Protein AF-A0A370EQM9-F1 (afdb_monomer_lite)

pLDDT: mean 82.84, std 14.1, range [44.34, 93.88]

Sequence (39 aa):
SHWEVEIGTDRHPWFTPPSSVDPYKKPIPAHNRAGPLAA

Secondary structure (DSSP, 8-state):
---EEEE-TTS-EEEEPPTTT-TT---EETT--------

Radius of gyration: 11.76 Å; chains: 1; bounding box: 27×26×25 Å

Foldseek 3Di:
DDWDWDQDPVRFIWIFDDCVVPVVRDIDTPPPPDDDPPD

Structure (mmCIF, N/CA/C/O backbone):
data_AF-A0A370EQM9-F1
#
_entry.id   AF-A0A370EQM9-F1
#
loop_
_atom_site.group_PDB
_atom_site.id
_atom_site.type_symbol
_atom_site.label_atom_id
_atom_site.label_alt_id
_atom_site.label_comp_id
_atom_site.label_asym_id
_atom_site.label_entity_id
_atom_site.label_seq_id
_atom_site.pdbx_PDB_ins_code
_atom_site.Cartn_x
_atom_site.Cartn_y
_atom_site.Cartn_z
_atom_site.occupancy
_atom_site.B_iso_or_equiv
_atom_site.auth_seq_id
_atom_site.auth_comp_id
_atom_site.auth_asym_id
_atom_site.auth_atom_id
_atom_site.pdbx_PDB_model_num
ATOM 1 N N . SER A 1 1 ? -4.323 -5.989 14.926 1.00 74.94 1 SER A N 1
ATOM 2 C CA . SER A 1 1 ? -4.368 -5.111 13.740 1.00 74.94 1 SER A CA 1
ATOM 3 C C . SER A 1 1 ? -3.117 -5.346 12.922 1.00 74.94 1 SER A C 1
ATOM 5 O O . SER A 1 1 ? -2.039 -5.069 13.430 1.00 74.94 1 SER A O 1
ATOM 7 N N . HIS A 1 2 ? -3.239 -5.926 11.728 1.00 85.31 2 HIS A N 1
ATOM 8 C CA . HIS A 1 2 ? -2.095 -6.300 10.888 1.00 85.31 2 HIS A CA 1
ATOM 9 C C . HIS A 1 2 ? -2.069 -5.467 9.608 1.00 85.31 2 HIS A C 1
ATOM 11 O O . HIS A 1 2 ? -3.103 -4.949 9.191 1.00 85.31 2 HIS A O 1
ATOM 17 N N . TRP A 1 3 ? -0.880 -5.332 9.031 1.00 91.62 3 TRP A N 1
ATOM 18 C CA . TRP A 1 3 ? -0.686 -4.774 7.700 1.00 91.62 3 TRP A CA 1
ATOM 19 C C . TRP A 1 3 ? -0.756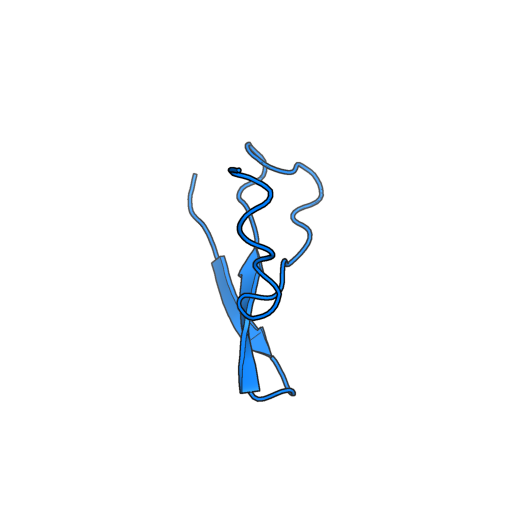 -5.895 6.672 1.00 91.62 3 TRP A C 1
ATOM 21 O O . TRP A 1 3 ? -0.216 -6.978 6.906 1.00 91.62 3 TRP A O 1
ATOM 31 N N . GLU A 1 4 ? -1.395 -5.617 5.546 1.00 93.12 4 GLU A N 1
ATOM 32 C CA . GLU A 1 4 ? -1.436 -6.513 4.393 1.00 93.12 4 GLU A CA 1
ATOM 33 C C . GLU A 1 4 ? -0.425 -6.018 3.346 1.00 93.12 4 GLU A C 1
ATOM 35 O O . GLU A 1 4 ? -0.198 -4.811 3.213 1.00 93.12 4 GLU A O 1
ATOM 40 N N . VAL A 1 5 ? 0.233 -6.952 2.653 1.00 92.19 5 VAL A N 1
ATOM 41 C CA . VAL A 1 5 ? 1.291 -6.657 1.676 1.00 92.19 5 VAL A CA 1
ATOM 42 C C . VAL A 1 5 ? 1.020 -7.415 0.388 1.00 92.19 5 VAL A C 1
ATOM 44 O O . VAL A 1 5 ? 0.874 -8.636 0.411 1.00 92.19 5 VAL A O 1
ATOM 47 N N . GLU A 1 6 ? 1.013 -6.699 -0.731 1.00 92.81 6 GLU A N 1
ATOM 48 C CA . GLU A 1 6 ? 0.749 -7.252 -2.061 1.00 92.81 6 GLU A CA 1
ATOM 49 C C . GLU A 1 6 ? 1.832 -6.803 -3.049 1.00 92.81 6 GLU A C 1
ATOM 51 O O . GLU A 1 6 ? 2.376 -5.708 -2.919 1.00 92.81 6 GLU A O 1
ATOM 56 N N . ILE A 1 7 ? 2.162 -7.636 -4.041 1.00 91.94 7 ILE A N 1
ATOM 57 C CA . ILE A 1 7 ? 3.047 -7.241 -5.147 1.00 91.94 7 ILE A CA 1
ATOM 58 C C . ILE A 1 7 ? 2.165 -6.791 -6.308 1.00 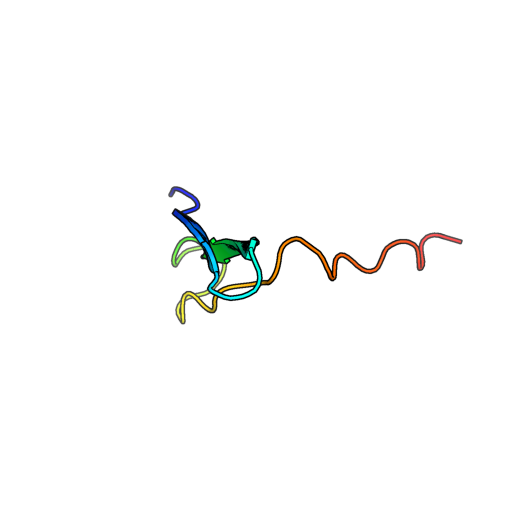91.94 7 ILE A C 1
ATOM 60 O O . ILE A 1 7 ? 1.445 -7.599 -6.894 1.00 91.94 7 ILE A O 1
ATOM 64 N N . GLY A 1 8 ? 2.212 -5.498 -6.620 1.00 87.81 8 GLY A N 1
ATOM 65 C CA . GLY A 1 8 ? 1.444 -4.908 -7.708 1.00 87.81 8 GLY A CA 1
ATOM 66 C C . GLY A 1 8 ? 1.921 -5.387 -9.079 1.00 87.81 8 GLY A C 1
ATOM 67 O O . GLY A 1 8 ? 3.005 -5.953 -9.241 1.00 87.81 8 GLY A O 1
ATOM 68 N N . THR A 1 9 ? 1.120 -5.125 -10.111 1.00 89.12 9 THR A N 1
ATOM 69 C CA . THR A 1 9 ? 1.475 -5.427 -11.511 1.00 89.12 9 THR A CA 1
ATOM 70 C C . THR A 1 9 ? 2.722 -4.677 -11.983 1.00 89.12 9 THR A C 1
ATOM 72 O O . THR A 1 9 ? 3.380 -5.086 -12.937 1.00 89.12 9 THR A O 1
ATOM 75 N N . ASP A 1 10 ? 3.060 -3.589 -11.296 1.00 88.69 10 ASP A N 1
ATOM 76 C CA . ASP A 1 10 ? 4.275 -2.800 -11.458 1.00 88.69 10 ASP A CA 1
ATOM 77 C C . ASP A 1 10 ? 5.514 -3.441 -10.804 1.00 88.69 10 ASP A C 1
ATOM 79 O O . ASP A 1 10 ? 6.600 -2.873 -10.874 1.00 88.69 10 ASP A O 1
ATOM 83 N N . ARG A 1 11 ? 5.372 -4.642 -10.221 1.00 90.75 11 ARG A N 1
ATOM 84 C CA . ARG A 1 11 ? 6.413 -5.401 -9.505 1.00 90.75 11 ARG A CA 1
ATOM 85 C C . ARG A 1 11 ? 6.926 -4.712 -8.243 1.00 90.75 11 ARG A C 1
ATOM 87 O O . ARG A 1 11 ? 7.987 -5.081 -7.740 1.00 90.75 11 ARG A O 1
ATOM 94 N N . HIS A 1 12 ? 6.168 -3.765 -7.703 1.00 90.81 12 HIS A N 1
ATOM 95 C CA . HIS A 1 12 ? 6.490 -3.143 -6.428 1.00 90.81 12 HIS A CA 1
ATOM 96 C C . HIS A 1 12 ? 5.554 -3.623 -5.319 1.00 90.81 12 HIS A C 1
ATOM 98 O O . HIS A 1 12 ? 4.407 -3.988 -5.586 1.00 90.81 12 HIS A O 1
ATOM 104 N N . PRO A 1 13 ? 6.020 -3.612 -4.060 1.00 92.19 13 PRO A N 1
ATOM 105 C CA . PRO A 1 13 ? 5.145 -3.882 -2.940 1.00 92.19 13 PRO A CA 1
ATOM 106 C C . PRO A 1 13 ? 4.178 -2.720 -2.683 1.00 92.19 13 PRO A C 1
ATOM 108 O O . PRO A 1 13 ? 4.536 -1.543 -2.787 1.00 92.19 13 PRO A O 1
ATOM 111 N N . TRP A 1 14 ? 2.969 -3.072 -2.270 1.00 91.69 14 TRP A N 1
ATOM 112 C CA . TRP A 1 14 ? 1.917 -2.188 -1.787 1.00 91.69 14 TRP A CA 1
ATOM 113 C C . TRP A 1 14 ? 1.546 -2.593 -0.362 1.00 91.69 14 TRP A C 1
ATOM 115 O O . TRP A 1 14 ? 1.516 -3.780 -0.039 1.00 91.69 14 TRP A O 1
ATOM 125 N N . PHE A 1 15 ? 1.291 -1.605 0.493 1.00 92.81 15 PHE A N 1
ATOM 126 C CA . PHE A 1 15 ? 0.929 -1.803 1.893 1.00 92.81 15 PHE A CA 1
ATOM 127 C C . PHE A 1 15 ? -0.506 -1.360 2.132 1.00 92.81 15 PHE A C 1
ATOM 129 O O . PHE A 1 15 ? -0.820 -0.180 1.975 1.00 92.81 15 PHE A O 1
ATOM 136 N N . THR A 1 16 ? -1.351 -2.272 2.589 1.00 93.25 16 THR A N 1
ATOM 137 C CA . THR A 1 16 ? -2.721 -1.956 2.987 1.00 93.25 16 THR A CA 1
ATOM 138 C C . THR A 1 16 ? -2.786 -1.834 4.515 1.00 93.25 16 THR A C 1
ATOM 140 O O . THR A 1 16 ? -2.424 -2.781 5.228 1.00 93.25 16 THR A O 1
ATOM 143 N N . PRO A 1 17 ? -3.186 -0.666 5.054 1.00 93.56 17 PRO A N 1
ATOM 144 C CA . PRO A 1 17 ? -3.239 -0.437 6.492 1.00 93.56 17 PRO A CA 1
ATOM 145 C C . PRO A 1 17 ? -4.402 -1.188 7.157 1.00 93.56 17 PRO A C 1
ATOM 147 O O . PRO A 1 17 ? -5.449 -1.403 6.540 1.00 93.56 17 PRO A O 1
ATOM 150 N N .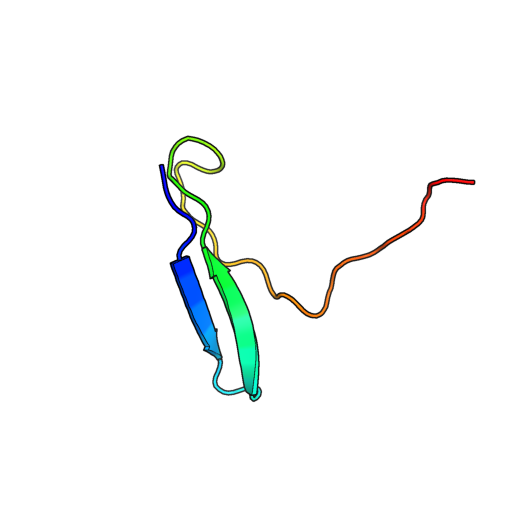 PRO A 1 18 ? -4.284 -1.531 8.453 1.00 93.56 18 PRO A N 1
ATOM 151 C CA . PRO A 1 18 ? -5.438 -1.960 9.232 1.00 93.56 18 PRO A CA 1
ATOM 152 C C . PRO A 1 18 ? -6.459 -0.820 9.371 1.00 93.56 18 PRO A C 1
ATOM 154 O O . PRO A 1 18 ? -6.095 0.356 9.381 1.00 93.56 18 PRO A O 1
ATOM 157 N N . SER A 1 19 ? -7.727 -1.164 9.621 1.00 92.50 19 SER A N 1
ATOM 158 C CA . SER A 1 19 ? -8.824 -0.191 9.802 1.00 92.50 19 SER A CA 1
ATOM 159 C C . SER A 1 19 ? -8.611 0.800 10.952 1.00 92.50 19 SER A C 1
ATOM 161 O O . SER A 1 19 ? -9.216 1.864 10.972 1.00 92.50 19 SER A O 1
ATOM 163 N N . SER A 1 20 ? -7.739 0.458 11.905 1.00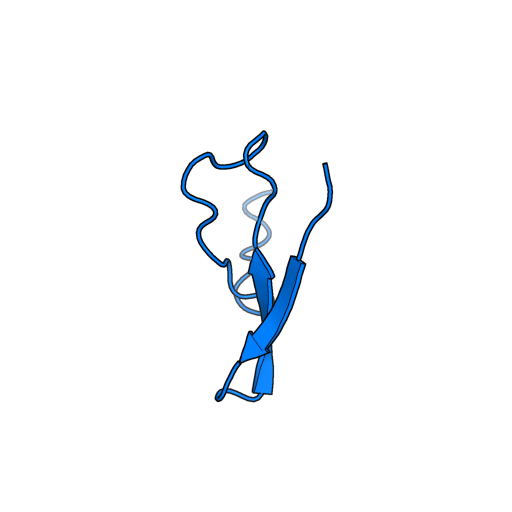 92.50 20 SER A N 1
ATOM 164 C CA . SER A 1 20 ? -7.328 1.351 12.993 1.00 92.50 20 SER A CA 1
ATOM 165 C C . SER A 1 20 ? -6.436 2.510 12.531 1.00 92.50 20 SER A C 1
ATOM 167 O O . SER A 1 20 ? -6.312 3.482 13.267 1.00 92.50 20 SER A O 1
ATOM 169 N N . VAL A 1 21 ? -5.769 2.379 11.381 1.00 90.69 21 VAL A N 1
ATOM 170 C CA . VAL A 1 21 ? -4.879 3.398 10.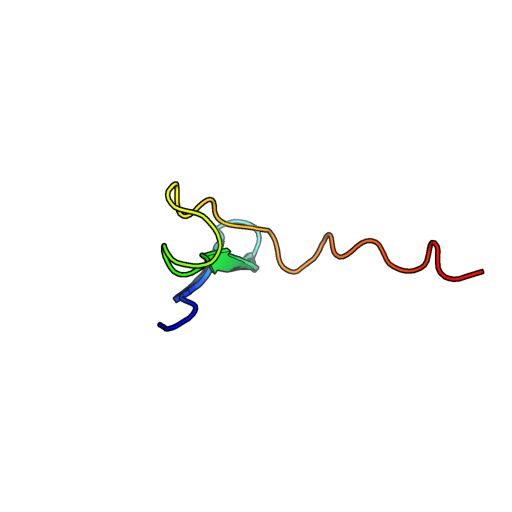798 1.00 90.69 21 VAL A CA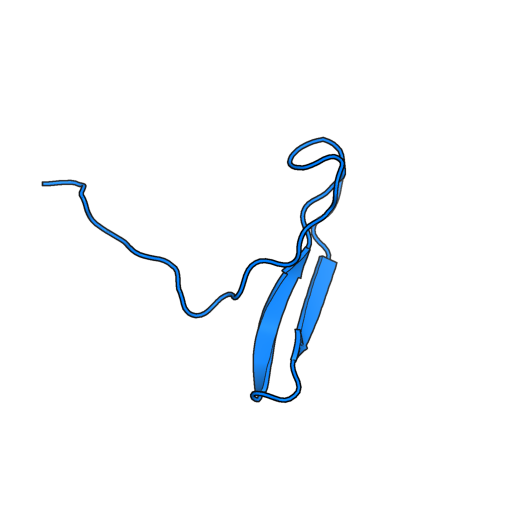 1
ATOM 171 C C . VAL A 1 21 ? -5.606 4.153 9.687 1.00 90.69 21 VAL A C 1
ATOM 173 O O . VAL A 1 21 ? -5.579 5.378 9.667 1.00 90.69 21 VAL A O 1
ATOM 176 N N . ASP A 1 22 ? -6.293 3.431 8.801 1.00 86.44 22 ASP A N 1
ATOM 177 C CA . ASP A 1 22 ? -7.179 4.011 7.791 1.00 86.44 22 ASP A CA 1
ATOM 178 C C . ASP A 1 22 ? -8.442 3.142 7.668 1.00 86.44 22 ASP A C 1
ATOM 180 O O . ASP A 1 22 ? -8.351 2.000 7.201 1.00 86.44 22 ASP A O 1
ATOM 184 N N . PRO A 1 23 ? -9.628 3.651 8.054 1.00 91.12 23 PRO A N 1
ATOM 185 C CA . PRO A 1 23 ? -10.891 2.931 7.909 1.00 91.12 23 PRO A CA 1
ATOM 186 C C . PRO A 1 23 ? -11.187 2.506 6.468 1.00 91.12 23 PRO A C 1
ATOM 188 O O . PRO A 1 23 ? -11.863 1.501 6.256 1.00 91.12 23 PRO A O 1
ATOM 191 N N . TYR A 1 24 ? -10.667 3.247 5.487 1.00 93.88 24 TYR A N 1
ATOM 192 C CA . TYR A 1 24 ? -10.850 2.966 4.067 1.00 93.88 24 TYR A CA 1
ATOM 193 C C . TYR A 1 24 ? -9.819 1.985 3.506 1.00 93.88 24 TYR A C 1
ATOM 195 O O . TYR A 1 24 ? -9.943 1.602 2.345 1.00 93.88 24 TYR A O 1
ATOM 203 N N . LYS A 1 25 ? -8.831 1.569 4.313 1.00 88.62 25 LYS A N 1
ATOM 204 C CA . LYS A 1 25 ? -7.787 0.605 3.949 1.00 88.62 25 LYS A CA 1
ATOM 205 C C . LYS A 1 25 ? -7.152 0.900 2.584 1.00 88.62 25 LYS A C 1
ATOM 207 O O . LYS A 1 25 ? -7.026 0.005 1.751 1.00 88.62 25 LYS A O 1
ATOM 212 N N . LYS A 1 26 ? -6.787 2.156 2.311 1.00 90.06 26 LYS A N 1
ATOM 213 C CA . LYS A 1 26 ? -6.214 2.509 1.007 1.00 90.06 26 LYS A CA 1
ATOM 214 C C . LYS A 1 26 ? -4.800 1.930 0.871 1.00 90.06 26 LYS A C 1
ATOM 216 O O . LYS A 1 26 ? -3.962 2.238 1.720 1.00 90.06 26 LYS A O 1
ATOM 221 N N . PRO A 1 27 ? -4.507 1.146 -0.183 1.00 87.56 27 PRO A N 1
ATOM 222 C CA . PRO A 1 27 ? -3.158 0.658 -0.435 1.00 87.56 27 PRO A CA 1
ATOM 223 C C . PRO A 1 27 ? -2.194 1.817 -0.692 1.00 87.56 27 PRO A C 1
ATOM 225 O O . PRO A 1 27 ? -2.478 2.722 -1.480 1.00 87.56 27 PRO A O 1
ATOM 228 N N . ILE A 1 28 ? -1.037 1.779 -0.039 1.00 88.75 28 ILE A N 1
ATOM 229 C CA . ILE A 1 28 ? 0.017 2.786 -0.155 1.00 88.75 28 ILE A CA 1
ATOM 230 C C . ILE A 1 28 ? 1.223 2.135 -0.845 1.00 88.75 28 ILE A C 1
ATOM 232 O O . ILE A 1 28 ? 1.692 1.090 -0.378 1.00 88.75 28 ILE A O 1
ATOM 236 N N . PRO A 1 29 ? 1.763 2.723 -1.928 1.00 88.25 29 PRO A N 1
ATOM 237 C CA . PRO A 1 29 ? 2.916 2.155 -2.616 1.00 88.25 29 PRO A CA 1
ATOM 238 C C . PRO A 1 29 ? 4.158 2.195 -1.720 1.00 88.25 29 PRO A C 1
ATOM 240 O O . PRO A 1 29 ? 4.476 3.218 -1.107 1.00 88.25 29 PRO A O 1
ATOM 243 N N . ALA A 1 30 ? 4.914 1.098 -1.677 1.00 82.00 30 ALA A N 1
ATOM 244 C CA . ALA A 1 30 ? 6.148 1.010 -0.896 1.00 82.00 30 ALA A CA 1
ATOM 245 C C . ALA A 1 30 ? 7.263 1.930 -1.407 1.00 82.00 30 ALA A C 1
ATOM 247 O O . ALA A 1 30 ? 8.138 2.323 -0.636 1.00 82.00 30 ALA A O 1
ATOM 248 N N . HIS A 1 31 ? 7.240 2.236 -2.704 1.00 76.69 31 HIS A N 1
ATOM 249 C CA . HIS A 1 31 ? 8.329 2.888 -3.426 1.00 76.69 31 HIS A CA 1
ATOM 250 C C . HIS A 1 31 ? 8.268 4.425 -3.397 1.00 76.69 31 HIS A C 1
ATOM 252 O O . HIS A 1 31 ? 9.251 5.070 -3.739 1.00 76.69 31 HIS A O 1
ATOM 258 N N . ASN A 1 32 ? 7.153 5.026 -2.961 1.00 67.06 32 ASN A N 1
ATOM 259 C CA . ASN A 1 32 ? 6.981 6.486 -2.882 1.00 67.06 32 ASN A CA 1
ATOM 260 C C . ASN A 1 32 ? 7.055 7.003 -1.440 1.00 67.06 32 ASN A C 1
ATOM 262 O O . ASN A 1 32 ? 6.332 7.923 -1.054 1.00 67.06 32 ASN A O 1
ATOM 266 N N . ARG A 1 33 ? 7.923 6.413 -0.613 1.00 64.62 33 ARG A N 1
ATOM 267 C CA . ARG A 1 33 ? 8.214 6.973 0.709 1.00 64.62 33 ARG A CA 1
ATOM 268 C C . ARG A 1 33 ? 9.061 8.230 0.521 1.00 64.62 33 ARG A C 1
ATOM 270 O O . ARG A 1 33 ? 10.281 8.151 0.437 1.00 64.62 33 ARG A O 1
ATOM 277 N N . ALA A 1 34 ? 8.409 9.385 0.428 1.00 59.69 34 ALA A N 1
ATOM 278 C CA . ALA A 1 34 ? 9.096 10.663 0.521 1.00 59.69 34 ALA A CA 1
ATOM 279 C C . ALA A 1 34 ? 9.682 10.804 1.937 1.00 59.69 34 ALA A C 1
ATOM 281 O O . ALA A 1 34 ? 8.953 10.951 2.914 1.00 59.69 34 ALA A O 1
ATOM 282 N N . GLY A 1 35 ? 11.003 10.744 2.050 1.00 59.81 35 GLY A N 1
ATOM 283 C CA . GLY A 1 35 ? 11.752 11.278 3.185 1.00 59.81 35 GLY A CA 1
ATOM 284 C C . GLY A 1 35 ? 13.011 11.969 2.651 1.00 59.81 35 GLY A C 1
ATOM 285 O O . GLY A 1 35 ? 13.488 11.543 1.599 1.00 59.81 35 GLY A O 1
ATOM 286 N N . PRO A 1 36 ? 13.582 13.000 3.305 1.00 52.78 36 PRO A N 1
ATOM 287 C CA . PRO A 1 36 ? 13.141 13.756 4.476 1.00 52.78 36 PRO A CA 1
ATOM 288 C C . PRO A 1 36 ? 12.713 15.202 4.119 1.00 52.78 36 PRO A C 1
ATOM 290 O O . PRO A 1 36 ? 13.423 15.922 3.429 1.00 52.78 36 PRO A O 1
ATOM 293 N N . LEU A 1 37 ? 11.606 15.670 4.705 1.00 54.56 37 LEU A N 1
ATOM 294 C CA . LEU A 1 37 ? 11.482 17.060 5.193 1.00 54.56 37 LEU A CA 1
ATOM 295 C C . LEU A 1 37 ? 11.914 17.139 6.676 1.00 54.56 37 LEU A C 1
ATOM 297 O O . LEU A 1 37 ? 11.467 17.991 7.431 1.00 54.56 37 LEU A O 1
ATOM 301 N N . ALA A 1 38 ? 12.771 16.210 7.107 1.00 52.72 38 ALA A N 1
ATOM 302 C CA . ALA A 1 38 ? 13.579 16.349 8.310 1.00 52.72 38 ALA A CA 1
ATOM 303 C C . ALA A 1 38 ? 14.884 17.058 7.916 1.00 52.72 38 ALA A C 1
ATOM 305 O O . ALA A 1 38 ? 15.892 16.407 7.640 1.00 52.72 38 ALA A O 1
ATOM 306 N N . ALA A 1 39 ? 14.817 18.382 7.813 1.00 44.34 39 ALA A N 1
ATOM 307 C CA . ALA A 1 39 ? 15.955 19.292 7.832 1.00 44.34 39 ALA A CA 1
ATOM 308 C C . ALA A 1 39 ? 15.589 20.464 8.744 1.00 44.34 39 ALA A C 1
ATOM 310 O O . ALA A 1 39 ? 14.422 20.912 8.654 1.00 44.34 39 ALA A O 1
#